Protein AF-A0A291QW89-F1 (afdb_monomer)

Structure (mmCIF, N/CA/C/O backbone):
data_AF-A0A291QW89-F1
#
_entry.id   AF-A0A291QW89-F1
#
loop_
_atom_site.group_PDB
_atom_site.id
_atom_site.type_symbol
_atom_site.label_atom_id
_atom_site.label_alt_id
_atom_site.label_comp_id
_atom_site.label_asym_id
_atom_site.label_entity_id
_atom_site.label_seq_id
_atom_site.pdbx_PDB_ins_code
_atom_site.Cartn_x
_atom_site.Cartn_y
_atom_site.Cartn_z
_atom_site.occupancy
_atom_site.B_iso_or_equiv
_atom_site.auth_seq_id
_atom_site.auth_comp_id
_atom_site.auth_asym_id
_atom_site.auth_atom_id
_atom_site.pdbx_PDB_model_num
ATOM 1 N N . MET A 1 1 ? 16.745 -36.106 -13.880 1.00 35.62 1 MET A N 1
ATOM 2 C CA . MET A 1 1 ? 17.599 -34.956 -14.244 1.00 35.62 1 MET A CA 1
ATOM 3 C C . MET A 1 1 ? 16.996 -33.727 -13.596 1.00 35.62 1 MET A 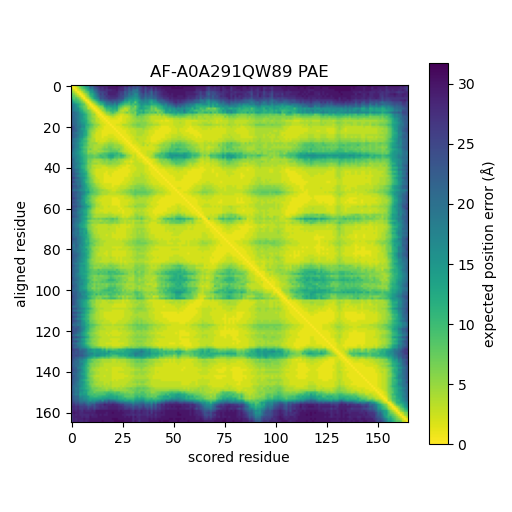C 1
ATOM 5 O O . MET A 1 1 ? 16.000 -33.216 -14.086 1.00 35.62 1 MET A O 1
ATOM 9 N N . GLU A 1 2 ? 17.525 -33.321 -12.446 1.00 35.97 2 GLU A N 1
ATOM 10 C CA . GLU A 1 2 ? 17.125 -32.077 -11.788 1.00 35.97 2 GLU A CA 1
ATOM 11 C C . GLU A 1 2 ? 17.805 -30.912 -12.507 1.00 35.97 2 GLU A C 1
ATOM 13 O O . GLU A 1 2 ? 19.033 -30.832 -12.570 1.00 35.97 2 GLU A O 1
ATOM 18 N N . GLY A 1 3 ? 17.001 -30.032 -13.103 1.00 39.56 3 GLY A N 1
ATOM 19 C CA . GLY A 1 3 ? 17.494 -28.788 -13.674 1.00 39.56 3 GLY A CA 1
ATOM 20 C C . GLY A 1 3 ? 18.110 -27.947 -12.563 1.00 39.56 3 GLY A C 1
ATOM 21 O O . GLY A 1 3 ? 17.407 -27.511 -11.651 1.00 39.56 3 GLY A O 1
ATOM 22 N N . LYS A 1 4 ? 19.428 -27.732 -12.630 1.00 41.28 4 LYS A N 1
ATOM 23 C CA . LYS A 1 4 ? 20.130 -26.752 -11.798 1.00 41.28 4 LYS A CA 1
ATOM 24 C C . LYS A 1 4 ? 19.369 -25.429 -11.897 1.00 41.28 4 LYS A C 1
ATOM 26 O O . LYS A 1 4 ? 19.354 -24.812 -12.960 1.00 41.28 4 LYS A O 1
ATOM 31 N N . ARG A 1 5 ? 18.718 -25.005 -10.808 1.00 43.78 5 ARG A N 1
ATOM 32 C CA . ARG A 1 5 ? 18.153 -23.655 -10.708 1.00 43.78 5 ARG A CA 1
ATOM 33 C C . ARG A 1 5 ? 19.308 -22.683 -10.914 1.00 43.78 5 ARG A C 1
ATOM 35 O O . ARG A 1 5 ? 20.237 -22.651 -10.112 1.00 43.78 5 ARG A O 1
ATOM 42 N N . ASN A 1 6 ? 19.266 -21.968 -12.031 1.00 42.06 6 ASN A N 1
ATOM 43 C CA . ASN A 1 6 ? 20.267 -20.993 -12.420 1.00 42.06 6 ASN A CA 1
ATOM 44 C C . ASN A 1 6 ? 20.329 -19.916 -11.324 1.00 42.06 6 ASN A C 1
ATOM 46 O O . ASN A 1 6 ? 19.385 -19.151 -11.141 1.00 42.06 6 ASN A O 1
ATOM 50 N N . SER A 1 7 ? 21.404 -19.898 -10.541 1.00 44.56 7 SER A N 1
ATOM 51 C CA . SER A 1 7 ? 21.607 -19.010 -9.389 1.00 44.56 7 SER A CA 1
ATOM 52 C C . SER A 1 7 ? 22.001 -17.581 -9.794 1.00 44.56 7 SER A C 1
ATOM 54 O O . SER A 1 7 ? 22.677 -16.894 -9.038 1.00 44.56 7 SER A O 1
ATOM 56 N N . ALA A 1 8 ? 21.614 -17.146 -10.996 1.00 49.81 8 ALA A N 1
ATOM 57 C CA . ALA A 1 8 ? 22.031 -15.886 -11.611 1.00 49.81 8 ALA A CA 1
ATOM 58 C C . ALA A 1 8 ? 21.012 -14.742 -11.452 1.00 49.81 8 ALA A C 1
ATOM 60 O O . ALA A 1 8 ? 21.165 -13.698 -12.075 1.00 49.81 8 ALA A O 1
ATOM 61 N N . PHE A 1 9 ? 19.973 -14.907 -10.629 1.00 51.06 9 PHE A N 1
ATOM 62 C CA . PHE A 1 9 ? 19.078 -13.798 -10.298 1.00 51.06 9 PHE A CA 1
ATOM 63 C C . PHE A 1 9 ? 19.696 -12.968 -9.170 1.00 51.06 9 PHE A C 1
ATOM 65 O O . PHE A 1 9 ? 19.865 -13.466 -8.052 1.00 51.06 9 PHE A O 1
ATOM 72 N N . ALA A 1 10 ? 20.032 -11.705 -9.450 1.00 56.72 10 ALA A N 1
ATOM 73 C CA . ALA A 1 10 ? 20.368 -10.755 -8.397 1.00 56.72 10 ALA A CA 1
ATOM 74 C C . ALA A 1 10 ? 19.172 -10.632 -7.449 1.00 56.72 10 ALA A C 1
ATOM 76 O O . ALA A 1 10 ? 18.028 -10.479 -7.883 1.00 56.72 10 ALA A O 1
ATOM 77 N N . LYS A 1 11 ? 19.429 -10.710 -6.142 1.00 62.59 11 LYS A N 1
ATOM 78 C CA . LYS A 1 11 ? 18.413 -10.341 -5.161 1.00 62.59 11 LYS A CA 1
ATOM 79 C C . LYS A 1 11 ? 18.287 -8.819 -5.209 1.00 62.59 11 LYS A C 1
ATOM 81 O O . LYS A 1 11 ? 19.310 -8.160 -5.010 1.00 62.59 11 LYS A O 1
ATOM 86 N N . PRO A 1 12 ? 17.093 -8.258 -5.455 1.00 66.75 12 PRO A N 1
ATOM 87 C CA . PRO A 1 12 ? 16.916 -6.8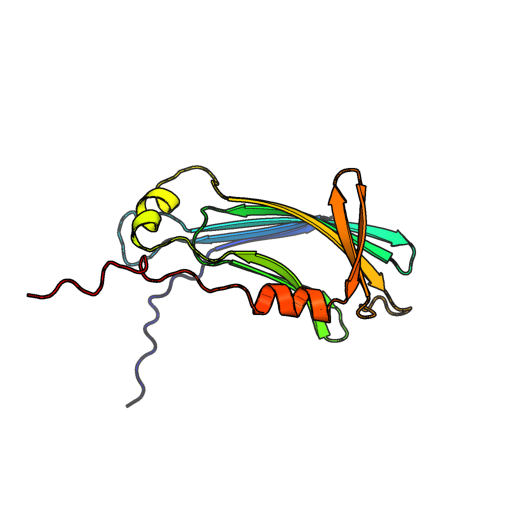25 -5.311 1.00 66.75 12 PRO A CA 1
ATOM 88 C C . PRO A 1 12 ? 17.313 -6.415 -3.885 1.00 66.75 12 PRO A C 1
ATOM 90 O O . PRO A 1 12 ? 17.053 -7.127 -2.912 1.00 66.75 12 PRO A O 1
ATOM 93 N N . SER A 1 13 ? 18.017 -5.295 -3.789 1.00 76.88 13 SER A N 1
ATOM 94 C CA . SER A 1 13 ? 18.426 -4.657 -2.540 1.00 76.88 13 SER A CA 1
ATOM 95 C C . SER A 1 13 ? 17.382 -3.619 -2.129 1.00 76.88 13 SER A C 1
ATOM 97 O O . SER A 1 13 ? 16.467 -3.316 -2.891 1.00 76.88 13 SER A O 1
ATOM 99 N N . GLY A 1 14 ? 17.461 -3.075 -0.918 1.00 79.81 14 GLY A N 1
ATOM 100 C CA . GLY A 1 14 ? 16.427 -2.151 -0.482 1.00 79.81 14 GLY A CA 1
ATOM 101 C C . GLY A 1 14 ? 16.659 -1.513 0.870 1.00 79.81 14 GLY A C 1
ATOM 102 O O . GLY A 1 14 ? 17.530 -1.922 1.637 1.00 79.81 14 GLY A O 1
ATOM 103 N N . LYS A 1 15 ? 15.839 -0.503 1.159 1.00 88.62 15 LYS A N 1
ATOM 104 C CA . LYS A 1 15 ? 15.740 0.110 2.482 1.00 88.62 15 LYS A CA 1
ATOM 105 C C . LYS A 1 15 ? 14.399 -0.260 3.087 1.00 88.62 15 LYS A C 1
ATOM 107 O O . LYS A 1 15 ? 13.367 0.017 2.489 1.00 88.62 15 LYS A O 1
ATOM 112 N N . GLU A 1 16 ? 14.424 -0.782 4.302 1.00 91.69 16 GLU A N 1
ATOM 113 C CA . GLU A 1 16 ? 13.238 -0.952 5.128 1.00 91.69 16 GLU A CA 1
ATOM 114 C C . GLU A 1 16 ? 13.444 -0.238 6.463 1.00 91.69 16 GLU A C 1
ATOM 116 O O . GLU A 1 16 ? 14.492 -0.357 7.100 1.00 91.69 16 GLU A O 1
ATOM 121 N N . SER A 1 17 ? 12.461 0.553 6.882 1.00 94.75 17 SER A N 1
ATOM 122 C CA . SER A 1 17 ? 12.444 1.135 8.218 1.00 94.75 17 SER A CA 1
ATOM 123 C C . SER A 1 17 ? 11.022 1.409 8.669 1.00 94.75 17 SER A C 1
ATOM 125 O O . SER A 1 17 ? 10.273 2.065 7.947 1.00 94.75 17 SER A O 1
ATOM 127 N N . PHE A 1 18 ? 10.701 1.011 9.896 1.00 95.88 18 PHE A N 1
ATOM 128 C CA . PHE A 1 18 ? 9.491 1.428 10.587 1.00 95.88 18 PHE A CA 1
ATOM 129 C C . PHE A 1 18 ? 9.867 2.164 11.874 1.00 95.88 18 PHE A C 1
ATOM 131 O O . PHE A 1 18 ? 10.474 1.586 12.774 1.00 95.88 18 PHE A O 1
ATOM 138 N N . LYS A 1 19 ? 9.566 3.464 11.952 1.00 96.25 19 LYS A N 1
ATOM 139 C CA . LYS A 1 19 ? 9.887 4.297 13.121 1.00 96.25 19 LYS A CA 1
ATOM 140 C C . LYS A 1 19 ? 8.836 5.378 13.317 1.00 96.25 19 LYS A C 1
ATOM 142 O O . LYS A 1 19 ? 8.481 6.077 12.371 1.00 96.25 19 LYS A O 1
ATOM 147 N N . ASN A 1 20 ? 8.382 5.561 14.557 1.00 94.75 20 ASN A N 1
ATOM 148 C CA . ASN A 1 20 ? 7.394 6.582 14.927 1.00 94.75 20 ASN A CA 1
ATOM 149 C C . ASN A 1 20 ? 6.143 6.530 14.031 1.00 94.75 20 ASN A C 1
ATOM 151 O O . ASN A 1 20 ? 5.703 7.562 13.531 1.00 94.75 20 ASN A O 1
ATOM 155 N N . ASN A 1 21 ? 5.629 5.325 13.766 1.00 96.62 21 ASN A N 1
ATOM 156 C CA . ASN A 1 21 ? 4.502 5.072 12.864 1.00 96.62 21 ASN A CA 1
ATOM 157 C C . ASN A 1 21 ? 4.724 5.503 11.403 1.00 96.62 21 ASN A C 1
ATOM 159 O O . ASN A 1 21 ? 3.762 5.688 10.663 1.00 96.62 21 ASN A O 1
ATOM 163 N N . ASN A 1 22 ? 5.975 5.668 10.970 1.00 97.31 22 ASN A N 1
ATOM 164 C CA . ASN A 1 22 ? 6.318 5.892 9.570 1.00 97.31 22 ASN A CA 1
ATOM 165 C C . ASN A 1 22 ? 7.001 4.644 9.020 1.00 97.31 22 ASN A C 1
ATOM 167 O O . ASN A 1 22 ? 8.002 4.198 9.585 1.00 97.31 22 ASN A O 1
ATOM 171 N N . LEU A 1 23 ? 6.475 4.111 7.920 1.00 96.56 23 LEU A N 1
ATOM 172 C CA . LEU A 1 23 ? 7.085 3.042 7.140 1.00 96.56 23 LEU A CA 1
ATOM 173 C C . LEU A 1 23 ? 7.771 3.642 5.920 1.00 96.56 23 LEU A C 1
ATOM 175 O O . LEU A 1 23 ? 7.180 4.429 5.183 1.00 96.56 23 LEU A O 1
ATOM 179 N N . ILE A 1 24 ? 9.002 3.215 5.681 1.00 96.56 24 ILE A N 1
ATOM 180 C CA . ILE A 1 24 ? 9.692 3.402 4.413 1.00 96.56 24 ILE A CA 1
ATOM 181 C C . ILE A 1 24 ? 10.105 2.021 3.935 1.00 96.56 24 ILE A C 1
ATOM 183 O O . ILE A 1 24 ? 10.833 1.328 4.645 1.00 96.56 24 ILE A O 1
ATOM 187 N N . GLN A 1 25 ? 9.672 1.654 2.736 1.00 95.06 25 GLN A N 1
ATOM 188 C CA . GLN A 1 25 ? 10.144 0.472 2.028 1.00 95.06 25 GLN A CA 1
ATOM 189 C C . GLN A 1 25 ? 10.595 0.884 0.632 1.00 95.06 25 GLN A C 1
ATOM 191 O O . GLN A 1 25 ? 9.911 1.644 -0.051 1.00 95.06 25 GLN A O 1
ATOM 196 N N . GLN A 1 26 ? 11.764 0.410 0.225 1.00 94.38 26 GLN A N 1
ATOM 197 C CA . GLN A 1 26 ? 12.340 0.650 -1.088 1.00 94.38 26 GLN A CA 1
ATOM 198 C C . GLN A 1 26 ? 12.950 -0.641 -1.616 1.00 94.38 26 GLN A C 1
ATOM 200 O O . GLN A 1 26 ? 13.637 -1.329 -0.865 1.00 94.38 26 GLN A O 1
ATOM 205 N N . VAL A 1 27 ? 12.732 -0.929 -2.894 1.00 91.44 27 VAL A N 1
ATOM 206 C CA . VAL A 1 27 ? 13.274 -2.077 -3.623 1.00 91.44 27 VAL A CA 1
ATOM 207 C C . VAL A 1 27 ? 14.020 -1.544 -4.840 1.00 91.44 27 VAL A C 1
ATOM 209 O O . VAL A 1 27 ? 13.419 -0.860 -5.662 1.00 91.44 27 VAL A O 1
ATOM 212 N N . VAL A 1 28 ? 15.315 -1.848 -4.941 1.00 90.19 28 VAL A N 1
ATOM 213 C CA . VAL A 1 28 ? 16.234 -1.387 -5.992 1.00 90.19 28 VAL A CA 1
ATOM 214 C C . VAL A 1 28 ? 17.078 -2.554 -6.498 1.00 90.19 28 VAL A C 1
ATOM 216 O O . VAL A 1 28 ? 17.589 -3.345 -5.701 1.00 90.19 28 VAL A O 1
ATOM 219 N N . GLY A 1 29 ? 17.302 -2.649 -7.806 1.00 86.69 29 GLY A N 1
ATOM 220 C CA . GLY A 1 29 ? 18.254 -3.622 -8.344 1.00 86.69 29 GLY A CA 1
ATOM 221 C C . GLY A 1 29 ? 18.466 -3.532 -9.850 1.00 86.69 29 GLY A C 1
ATOM 222 O O . GLY A 1 29 ? 17.601 -3.062 -10.579 1.00 86.69 29 GLY A O 1
ATOM 223 N N . SER A 1 30 ? 19.602 -4.035 -10.312 1.00 85.00 30 SER A N 1
ATOM 224 C CA . SER A 1 30 ? 19.979 -4.108 -11.728 1.00 85.00 30 SER A CA 1
ATOM 225 C C . SER A 1 30 ? 20.094 -5.556 -12.195 1.00 85.00 30 SER A C 1
ATOM 227 O O . SER A 1 30 ? 20.234 -6.483 -11.391 1.00 85.00 30 SER A O 1
ATOM 229 N N . ASP A 1 31 ? 20.043 -5.750 -13.515 1.00 83.19 31 ASP A N 1
ATOM 230 C CA . ASP A 1 31 ? 20.344 -7.038 -14.137 1.00 83.19 31 ASP A CA 1
ATOM 231 C C . ASP A 1 31 ? 21.850 -7.344 -13.993 1.00 83.19 31 ASP A C 1
ATOM 233 O O . ASP A 1 31 ? 22.675 -6.636 -14.576 1.00 83.19 31 ASP A O 1
ATOM 237 N N . PRO A 1 32 ? 22.243 -8.393 -13.243 1.00 82.00 32 PRO A N 1
ATOM 238 C CA . PRO A 1 32 ? 23.650 -8.712 -13.017 1.00 82.00 32 PRO A CA 1
ATOM 239 C C . PRO A 1 32 ? 24.354 -9.275 -14.260 1.00 82.00 32 PRO A C 1
ATOM 241 O O . PRO A 1 32 ? 25.578 -9.404 -14.253 1.00 82.00 32 PRO A O 1
ATOM 244 N N . LEU A 1 33 ? 23.610 -9.658 -15.304 1.00 85.44 33 LEU A N 1
ATOM 245 C CA . LEU A 1 33 ? 24.149 -10.235 -16.537 1.00 85.44 33 LEU A CA 1
ATOM 246 C C . LEU A 1 33 ? 24.448 -9.179 -17.605 1.00 85.44 33 LEU A C 1
ATOM 248 O O . LEU A 1 33 ? 25.095 -9.489 -18.607 1.00 85.44 33 LEU A O 1
ATOM 252 N N . VAL A 1 34 ? 24.007 -7.939 -17.397 1.00 80.00 34 VAL A N 1
ATOM 253 C CA . VAL A 1 34 ? 24.166 -6.842 -18.349 1.00 80.00 34 VAL A CA 1
ATOM 254 C C . VAL A 1 34 ? 25.060 -5.771 -17.736 1.00 80.00 34 VAL A C 1
ATOM 256 O O . VAL A 1 34 ? 24.723 -5.125 -16.745 1.00 80.00 34 VAL A O 1
ATOM 259 N N . SER A 1 35 ? 26.227 -5.561 -18.353 1.00 76.50 35 SER A N 1
ATOM 260 C CA . SER A 1 35 ? 27.099 -4.443 -17.991 1.00 76.50 35 SER A CA 1
ATOM 261 C C . SER A 1 35 ? 26.329 -3.134 -18.181 1.00 76.50 35 SER A C 1
ATOM 263 O O . SER A 1 35 ? 25.722 -2.942 -19.231 1.00 76.50 35 SER A O 1
ATOM 265 N N . VAL A 1 36 ? 26.335 -2.275 -17.155 1.00 81.81 36 VAL A N 1
ATOM 266 C CA . VAL A 1 36 ? 25.603 -0.995 -17.084 1.00 81.81 36 VAL A CA 1
ATOM 267 C C . VAL A 1 36 ? 24.077 -1.087 -17.245 1.00 81.81 36 VAL A C 1
ATOM 269 O O . VAL A 1 36 ? 23.449 -0.137 -17.713 1.00 81.81 36 VAL A O 1
ATOM 272 N N . ALA A 1 37 ? 23.455 -2.197 -16.824 1.00 82.81 37 ALA A N 1
ATOM 273 C CA . ALA A 1 37 ? 21.998 -2.256 -16.734 1.00 82.81 37 ALA A CA 1
ATOM 274 C C . ALA A 1 37 ? 21.444 -1.176 -15.787 1.00 82.81 37 ALA A C 1
ATOM 276 O O . ALA A 1 37 ? 21.950 -1.020 -14.673 1.00 82.81 37 ALA A O 1
ATOM 277 N N . PRO A 1 38 ? 20.393 -0.448 -16.199 1.00 82.81 38 PRO A N 1
ATOM 278 C CA . PRO A 1 38 ? 19.730 0.503 -15.324 1.00 82.81 38 PRO A CA 1
ATOM 279 C C . PRO A 1 38 ? 19.033 -0.213 -14.163 1.00 82.81 38 PRO A C 1
ATOM 281 O O . PRO A 1 38 ? 18.476 -1.301 -14.327 1.00 82.81 38 PRO A O 1
ATOM 284 N N . ASP A 1 39 ? 19.027 0.428 -12.996 1.00 85.69 39 ASP A N 1
ATOM 285 C CA . ASP A 1 39 ? 18.324 -0.093 -11.828 1.00 85.69 39 ASP A CA 1
ATOM 286 C C . ASP A 1 39 ? 16.809 0.102 -11.952 1.00 85.69 39 ASP A C 1
ATOM 288 O O . ASP A 1 39 ? 16.343 1.187 -12.329 1.00 85.69 39 ASP A O 1
ATOM 292 N N . ILE A 1 40 ? 16.056 -0.919 -11.540 1.00 88.25 40 ILE A N 1
ATOM 293 C CA . ILE A 1 40 ? 14.665 -0.783 -11.102 1.00 88.25 40 ILE A CA 1
ATOM 294 C C . ILE A 1 40 ? 14.652 -0.081 -9.747 1.00 88.25 40 ILE A C 1
ATOM 296 O O . ILE A 1 40 ? 15.568 -0.274 -8.947 1.00 88.25 40 ILE A O 1
ATOM 300 N N . ASP A 1 41 ? 13.614 0.701 -9.467 1.00 91.25 41 ASP A N 1
ATOM 301 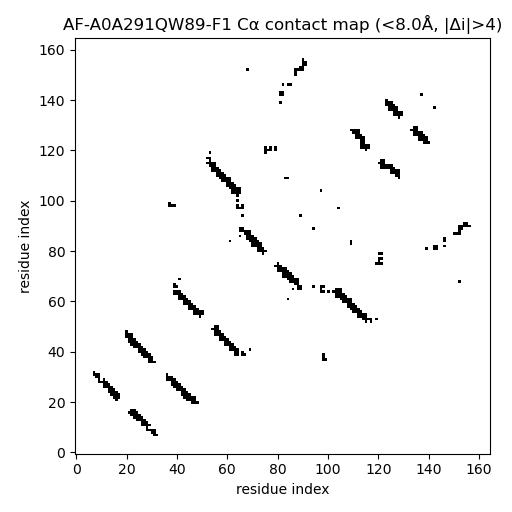C CA . ASP A 1 41 ? 13.456 1.342 -8.163 1.00 91.25 41 ASP A CA 1
ATOM 302 C C . ASP A 1 41 ? 11.980 1.621 -7.876 1.00 91.25 41 ASP A C 1
ATOM 304 O O . ASP A 1 41 ? 11.314 2.339 -8.626 1.00 91.25 41 ASP A O 1
ATOM 308 N N . TRP A 1 42 ? 11.491 1.059 -6.774 1.00 93.62 42 TRP A N 1
ATOM 309 C CA . TRP A 1 42 ? 10.179 1.332 -6.204 1.00 93.62 42 TRP A CA 1
ATOM 310 C C . TRP A 1 42 ? 10.319 1.690 -4.739 1.00 93.62 42 TRP A C 1
ATOM 312 O O . TRP A 1 42 ? 10.950 0.971 -3.969 1.00 93.62 42 TRP A O 1
ATOM 322 N N . LYS A 1 43 ? 9.655 2.765 -4.325 1.00 94.94 43 LYS A N 1
ATOM 323 C CA . LYS A 1 43 ? 9.651 3.241 -2.951 1.00 94.94 43 LYS A CA 1
ATOM 324 C C . LYS A 1 43 ? 8.242 3.604 -2.499 1.00 94.94 43 LYS A C 1
ATOM 326 O O . LYS A 1 43 ? 7.540 4.366 -3.160 1.00 94.94 43 LYS A O 1
ATOM 331 N N . ILE A 1 44 ? 7.864 3.110 -1.326 1.00 96.38 44 ILE A N 1
ATOM 332 C CA . ILE A 1 44 ? 6.640 3.475 -0.618 1.00 96.38 44 ILE A CA 1
ATOM 333 C C . ILE A 1 44 ? 6.992 4.109 0.728 1.00 96.38 44 ILE A C 1
ATOM 335 O O . ILE A 1 44 ? 7.865 3.641 1.462 1.00 96.38 44 ILE A O 1
ATOM 339 N N . GLU A 1 45 ? 6.329 5.219 1.029 1.00 97.38 45 GLU A N 1
ATOM 340 C CA . GLU A 1 45 ? 6.469 5.963 2.279 1.00 97.38 45 GLU A CA 1
ATOM 341 C C . GLU A 1 45 ? 5.071 6.132 2.864 1.00 97.38 45 GLU A C 1
ATOM 343 O O . GLU A 1 45 ? 4.241 6.797 2.247 1.00 97.38 45 GLU A O 1
ATOM 348 N N . LEU A 1 46 ? 4.802 5.523 4.020 1.00 98.00 46 LEU A N 1
ATOM 349 C CA . LEU A 1 46 ? 3.498 5.547 4.686 1.00 98.00 46 LEU A CA 1
ATOM 350 C C . LEU A 1 46 ? 3.616 6.116 6.093 1.00 98.00 46 LEU A C 1
ATOM 352 O O . LEU A 1 46 ? 4.605 5.889 6.788 1.00 98.00 46 LEU A O 1
ATOM 356 N N . LYS A 1 47 ? 2.552 6.769 6.537 1.00 98.00 47 LYS A N 1
ATOM 357 C CA . LYS A 1 47 ? 2.314 7.168 7.915 1.00 98.00 47 LYS A CA 1
ATOM 358 C C . LYS A 1 47 ? 1.045 6.491 8.414 1.00 98.00 47 LYS A C 1
ATOM 360 O O . LYS A 1 47 ? 0.001 6.562 7.769 1.00 98.00 47 LYS A O 1
ATOM 365 N N . PHE A 1 48 ? 1.151 5.883 9.586 1.00 97.94 48 PHE A N 1
ATOM 366 C CA . PHE A 1 48 ? 0.065 5.224 10.293 1.00 97.94 48 PHE A CA 1
ATOM 367 C C . PHE A 1 48 ? -0.406 6.143 11.422 1.00 97.94 48 PHE A C 1
ATOM 369 O O . PHE A 1 48 ? 0.391 6.587 12.252 1.00 97.94 48 PHE A O 1
ATOM 376 N N . THR A 1 49 ? -1.696 6.456 11.453 1.00 97.81 49 THR A N 1
ATOM 377 C CA . THR A 1 49 ? -2.293 7.329 12.468 1.00 97.81 49 THR A CA 1
ATOM 378 C C . THR A 1 49 ? -3.511 6.642 13.059 1.00 97.81 49 THR A C 1
ATOM 380 O O . THR A 1 49 ? -4.490 6.399 12.363 1.00 97.81 49 THR A O 1
ATOM 383 N N . VAL A 1 50 ? -3.468 6.335 14.354 1.00 96.38 50 VAL A N 1
ATOM 384 C CA . VAL A 1 50 ? -4.652 5.873 15.087 1.00 96.38 50 VAL A CA 1
ATOM 385 C C . VAL A 1 50 ? -5.540 7.094 15.319 1.00 96.38 50 VAL A C 1
ATOM 387 O O . VAL A 1 50 ? -5.203 7.956 16.127 1.00 96.38 50 VAL A O 1
ATOM 390 N N . VAL A 1 51 ? -6.631 7.204 14.560 1.00 96.38 51 VAL A N 1
ATOM 391 C CA . VAL A 1 51 ? -7.578 8.330 14.654 1.00 96.38 51 VAL A CA 1
ATOM 392 C C . VAL A 1 51 ? -8.479 8.142 15.870 1.00 96.38 51 VAL A C 1
ATOM 394 O O . VAL A 1 51 ? -8.717 9.072 16.634 1.00 96.38 51 VAL A O 1
ATOM 397 N N . THR A 1 52 ? -8.951 6.911 16.064 1.00 96.50 52 THR A N 1
ATOM 398 C CA . THR A 1 52 ? -9.668 6.449 17.258 1.00 96.50 52 THR A CA 1
ATOM 399 C C . THR A 1 52 ? -9.246 5.003 17.547 1.00 96.50 52 THR A C 1
ATOM 401 O O . THR A 1 52 ? -8.632 4.382 16.676 1.00 96.50 52 THR A O 1
ATOM 404 N N . PRO A 1 53 ? -9.588 4.417 18.710 1.00 95.81 53 PRO A N 1
ATOM 405 C CA . PRO A 1 53 ? -9.271 3.015 18.997 1.00 95.81 53 PRO A CA 1
ATOM 406 C C . PRO A 1 53 ? -9.788 2.009 17.954 1.00 95.81 53 PRO A C 1
ATOM 408 O O . PRO A 1 53 ? -9.241 0.919 17.857 1.00 95.81 53 PRO A O 1
ATOM 411 N N . THR A 1 54 ? -10.809 2.370 17.170 1.00 97.44 54 THR A N 1
ATOM 412 C CA . THR A 1 54 ? -11.419 1.514 16.138 1.00 97.44 54 THR A CA 1
ATOM 413 C C . THR A 1 54 ? -11.162 2.015 14.714 1.00 97.44 54 THR A C 1
ATOM 415 O O . THR A 1 54 ? -11.813 1.557 13.779 1.00 97.44 54 THR A O 1
ATOM 418 N N . LEU A 1 55 ? -10.261 2.987 14.519 1.00 98.12 55 LEU A N 1
ATOM 419 C CA . LEU A 1 55 ? -10.022 3.594 13.207 1.00 98.12 55 LEU A CA 1
ATOM 420 C C . LEU A 1 55 ? -8.540 3.912 12.988 1.00 98.12 55 LEU A C 1
ATOM 422 O O . LEU A 1 55 ? -7.981 4.812 13.623 1.00 98.12 55 LEU A O 1
ATOM 426 N N . LEU A 1 56 ? -7.932 3.212 12.033 1.00 98.25 56 LEU A N 1
ATOM 427 C CA . LEU A 1 56 ? -6.560 3.430 11.582 1.00 98.25 56 LEU A CA 1
ATOM 428 C C . LEU A 1 56 ? -6.556 4.171 10.249 1.00 98.25 56 LEU A C 1
ATOM 430 O O . LEU A 1 56 ? -7.147 3.709 9.281 1.00 98.25 56 LEU A O 1
ATOM 434 N N . GLU A 1 57 ? -5.835 5.280 10.173 1.00 98.00 57 GLU A N 1
ATOM 435 C CA . GLU A 1 57 ? -5.533 5.967 8.922 1.00 98.00 57 GLU A CA 1
ATOM 436 C C . GLU A 1 57 ? -4.131 5.586 8.430 1.00 98.00 57 GLU A C 1
ATOM 438 O O . GLU A 1 57 ? -3.161 5.619 9.192 1.00 98.00 57 GLU A O 1
ATOM 443 N N . VAL A 1 58 ? -4.028 5.236 7.149 1.00 97.81 58 VAL A N 1
ATOM 444 C CA . VAL A 1 58 ? -2.775 4.944 6.447 1.00 97.81 58 VAL A CA 1
ATOM 445 C C . VAL A 1 58 ? -2.695 5.863 5.239 1.00 97.81 58 VAL A C 1
ATOM 447 O O . VAL A 1 58 ? -3.462 5.722 4.287 1.00 97.81 58 VAL A O 1
ATOM 450 N N . ALA A 1 59 ? -1.761 6.807 5.273 1.00 97.12 59 ALA A N 1
ATOM 451 C CA . ALA A 1 59 ? -1.583 7.793 4.214 1.00 97.12 59 ALA A CA 1
ATOM 452 C C . ALA A 1 59 ? -0.117 7.897 3.807 1.00 97.12 59 ALA A C 1
ATOM 454 O O . ALA A 1 59 ? 0.782 7.669 4.616 1.00 97.12 59 ALA A O 1
ATOM 455 N N . GLY A 1 60 ? 0.147 8.239 2.552 1.00 96.25 60 GLY A N 1
ATOM 456 C CA . GLY A 1 60 ? 1.514 8.262 2.061 1.00 96.25 60 GLY A CA 1
ATOM 457 C C . GLY A 1 60 ? 1.632 8.358 0.555 1.00 96.25 60 GLY A C 1
ATOM 458 O O . GLY A 1 60 ? 0.723 8.823 -0.126 1.00 96.25 60 GLY A O 1
ATOM 459 N N . ASN A 1 61 ? 2.776 7.921 0.035 1.00 96.56 61 ASN A N 1
ATOM 460 C CA . ASN A 1 61 ? 3.082 8.008 -1.386 1.00 96.56 61 ASN A CA 1
ATOM 461 C C . ASN A 1 61 ? 3.829 6.765 -1.866 1.00 96.56 61 ASN A C 1
ATOM 463 O O . ASN A 1 61 ? 4.716 6.263 -1.174 1.00 96.56 61 ASN A O 1
ATOM 467 N N . VAL A 1 62 ? 3.531 6.346 -3.091 1.00 95.88 62 VAL A N 1
ATOM 468 C CA . VAL A 1 62 ? 4.346 5.421 -3.883 1.00 95.88 62 VAL A CA 1
ATOM 469 C C . VAL A 1 62 ? 5.045 6.217 -4.976 1.00 95.88 62 VAL A C 1
ATOM 471 O O . VAL A 1 62 ? 4.440 7.094 -5.599 1.00 95.88 62 VAL A O 1
ATOM 474 N N . LYS A 1 63 ? 6.319 5.915 -5.209 1.00 94.94 63 LYS A N 1
ATOM 475 C CA . LYS A 1 63 ? 7.122 6.450 -6.308 1.00 94.94 63 LYS A CA 1
ATOM 476 C C . LYS A 1 63 ? 8.031 5.369 -6.875 1.00 94.94 63 LYS A C 1
ATOM 478 O O . LYS A 1 63 ? 8.434 4.471 -6.143 1.00 94.94 63 LYS A O 1
ATOM 483 N N . GLY A 1 64 ? 8.358 5.465 -8.151 1.00 92.06 64 GLY A N 1
ATOM 484 C CA . GLY A 1 64 ? 9.255 4.515 -8.796 1.00 92.06 64 GLY A CA 1
ATOM 485 C C . GLY A 1 64 ? 9.524 4.881 -10.245 1.00 92.06 64 GLY A C 1
ATOM 486 O O . GLY A 1 64 ? 8.991 5.877 -10.731 1.00 92.06 64 GLY A O 1
ATOM 487 N N . LYS A 1 65 ? 10.348 4.073 -10.911 1.00 87.62 65 LYS A N 1
ATOM 488 C CA . LYS A 1 65 ? 10.701 4.212 -12.337 1.00 87.62 65 LYS A CA 1
ATOM 489 C C . LYS A 1 65 ? 9.721 3.512 -13.286 1.00 87.62 65 LYS A C 1
ATOM 491 O O . LYS A 1 65 ? 10.140 2.945 -14.290 1.00 87.62 65 LYS A O 1
ATOM 496 N N . ALA A 1 66 ? 8.452 3.394 -12.882 1.00 84.50 66 ALA A N 1
ATOM 497 C CA . ALA A 1 66 ? 7.410 2.730 -13.671 1.00 84.50 66 ALA A CA 1
ATOM 498 C C . ALA A 1 66 ? 7.763 1.300 -14.168 1.00 84.50 66 ALA A C 1
ATOM 500 O O . ALA A 1 66 ? 7.117 0.758 -15.056 1.00 84.50 66 ALA A O 1
ATOM 501 N N . PHE A 1 67 ? 8.770 0.639 -13.597 1.00 86.12 67 PHE A N 1
ATOM 502 C CA . PHE A 1 67 ? 9.163 -0.722 -13.944 1.00 86.12 67 PHE A CA 1
ATOM 503 C C . PHE A 1 67 ? 9.946 -1.354 -12.783 1.00 86.12 67 PHE A C 1
ATOM 505 O O . PHE A 1 67 ? 10.758 -0.669 -12.153 1.00 86.12 67 PHE A O 1
ATOM 512 N N . PRO A 1 68 ? 9.743 -2.651 -12.483 1.00 86.69 68 PRO A N 1
ATOM 513 C CA . PRO A 1 68 ? 8.768 -3.573 -13.078 1.00 86.69 68 PRO A CA 1
ATOM 514 C C . PRO A 1 68 ? 7.332 -3.223 -12.663 1.00 86.69 68 PRO A C 1
ATOM 516 O O . PRO A 1 68 ? 7.096 -2.187 -12.038 1.00 86.69 68 PRO A O 1
ATOM 519 N N . ALA A 1 69 ? 6.373 -4.092 -12.989 1.00 89.25 69 ALA A N 1
ATOM 520 C CA . ALA A 1 69 ? 5.074 -4.056 -12.329 1.00 89.25 69 ALA A CA 1
ATOM 521 C C . ALA A 1 69 ? 5.265 -4.086 -10.801 1.00 89.25 69 ALA A C 1
ATOM 523 O O . ALA A 1 69 ? 6.187 -4.725 -10.288 1.00 89.25 69 ALA A O 1
ATOM 524 N N . TYR A 1 70 ? 4.402 -3.375 -10.086 1.00 91.56 70 TYR A N 1
ATOM 525 C CA . TYR A 1 70 ? 4.510 -3.193 -8.646 1.00 91.56 70 TYR A CA 1
ATOM 526 C C . TYR A 1 70 ? 3.191 -3.517 -7.970 1.00 91.56 70 TYR A C 1
ATOM 528 O O . TYR A 1 70 ? 2.125 -3.105 -8.426 1.00 91.56 70 TYR A O 1
ATOM 536 N N . GLU A 1 71 ? 3.276 -4.204 -6.840 1.00 92.56 71 GLU A N 1
ATOM 537 C CA . GLU A 1 71 ? 2.158 -4.419 -5.939 1.00 92.56 71 GLU A CA 1
ATOM 538 C C . GLU A 1 71 ? 2.603 -4.217 -4.495 1.00 92.56 71 GLU A C 1
ATOM 540 O O . GLU A 1 71 ? 3.722 -4.554 -4.106 1.00 92.56 71 GLU A O 1
ATOM 545 N N . SER A 1 72 ? 1.710 -3.657 -3.689 1.00 94.25 72 SER A N 1
ATOM 546 C CA . SER A 1 72 ? 1.875 -3.599 -2.246 1.00 94.25 72 SER A CA 1
ATOM 547 C C . S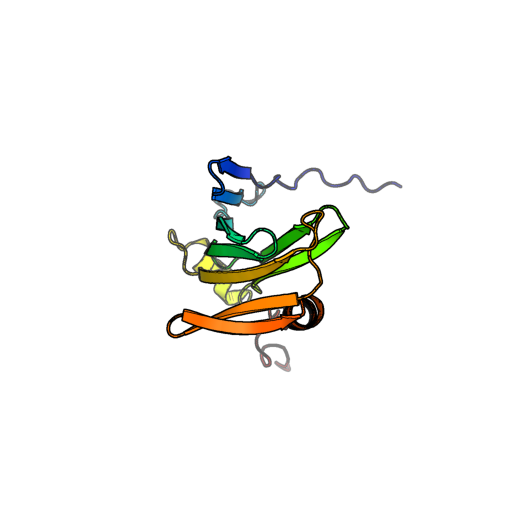ER A 1 72 ? 0.550 -3.806 -1.542 1.00 94.25 72 SER A C 1
ATOM 549 O O . SER A 1 72 ? -0.512 -3.370 -1.994 1.00 94.25 72 SER A O 1
ATOM 551 N N . PHE A 1 73 ? 0.628 -4.481 -0.404 1.00 95.94 73 PHE A N 1
ATOM 552 C CA . PHE A 1 73 ? -0.495 -4.738 0.476 1.00 95.94 73 PHE A CA 1
ATOM 553 C C . PHE A 1 73 ? -0.034 -4.675 1.930 1.00 95.94 73 PHE A C 1
ATOM 555 O O . PHE A 1 73 ? 1.142 -4.873 2.234 1.00 95.94 73 PHE A O 1
ATOM 562 N N . ILE A 1 74 ? -0.979 -4.412 2.825 1.00 95.75 74 ILE A N 1
ATOM 563 C CA . ILE A 1 74 ? -0.814 -4.620 4.265 1.00 95.75 74 ILE A CA 1
ATOM 564 C C . ILE A 1 74 ? -1.671 -5.801 4.692 1.00 95.75 74 ILE A C 1
ATOM 566 O O . ILE A 1 74 ? -2.661 -6.126 4.035 1.00 95.75 74 ILE A O 1
ATOM 570 N N . GLN A 1 75 ? -1.275 -6.447 5.779 1.00 97.31 75 GLN A N 1
ATOM 571 C CA . GLN A 1 75 ? -1.993 -7.570 6.357 1.00 97.31 75 GLN A CA 1
ATOM 572 C C . GLN A 1 75 ? -2.107 -7.360 7.865 1.00 97.31 75 GLN A C 1
ATOM 574 O O . GLN A 1 75 ? -1.127 -6.950 8.488 1.00 97.31 75 GLN A O 1
ATOM 579 N N . ASP A 1 76 ? -3.279 -7.630 8.432 1.00 96.75 76 ASP A N 1
ATOM 580 C CA . ASP A 1 76 ? -3.448 -7.699 9.885 1.00 96.75 76 ASP A CA 1
ATOM 581 C C . ASP A 1 76 ? -3.013 -9.065 10.457 1.00 96.75 76 ASP A C 1
ATOM 583 O O . ASP A 1 76 ? -2.610 -9.983 9.731 1.00 96.75 76 ASP A O 1
ATOM 587 N N . GLU A 1 77 ? -3.085 -9.211 11.782 1.00 96.19 77 GLU A N 1
ATOM 588 C CA . GLU A 1 77 ? -2.734 -10.463 12.462 1.00 96.19 77 GLU A CA 1
ATOM 589 C C . GLU A 1 77 ? -3.738 -11.592 12.184 1.00 96.19 77 GLU A C 1
ATOM 591 O O . GLU A 1 77 ? -3.362 -12.765 12.184 1.00 96.19 77 GLU A O 1
ATOM 596 N N . ALA A 1 78 ? -5.000 -11.256 11.896 1.00 97.12 78 ALA A N 1
ATOM 597 C CA . ALA A 1 78 ? -6.033 -12.215 11.506 1.00 97.12 78 ALA A CA 1
ATOM 598 C C . ALA A 1 78 ? -5.863 -12.756 10.071 1.00 97.12 78 ALA A C 1
ATOM 600 O O . ALA A 1 78 ? -6.528 -13.725 9.695 1.00 97.12 78 ALA A O 1
ATOM 601 N N . GLY A 1 79 ? -4.967 -12.172 9.270 1.00 97.38 79 GLY A N 1
ATOM 602 C CA . GLY A 1 79 ? -4.652 -12.610 7.912 1.00 97.38 79 GLY A CA 1
ATOM 603 C C . GLY A 1 79 ? -5.396 -11.865 6.802 1.00 97.38 79 GLY A C 1
ATOM 604 O O . GLY A 1 79 ? -5.218 -12.199 5.626 1.00 97.38 79 GLY A O 1
ATOM 605 N N . MET A 1 80 ? -6.202 -10.853 7.127 1.00 98.00 80 MET A N 1
ATOM 606 C CA . MET A 1 80 ? -6.879 -10.027 6.136 1.00 98.00 80 MET A CA 1
ATOM 607 C C . MET A 1 80 ? -5.872 -9.113 5.439 1.00 98.00 80 MET A C 1
ATOM 609 O O . MET A 1 80 ? -5.216 -8.280 6.062 1.00 98.00 80 MET A O 1
ATOM 613 N N . LYS A 1 81 ? -5.763 -9.269 4.117 1.00 97.62 81 LYS A N 1
ATOM 614 C CA . LYS A 1 81 ? -4.893 -8.461 3.256 1.00 97.62 81 LYS A CA 1
ATOM 615 C C . LYS A 1 81 ? -5.675 -7.337 2.594 1.00 97.62 81 LYS A C 1
ATOM 617 O O . LYS A 1 81 ? -6.792 -7.559 2.127 1.00 97.62 81 LYS A O 1
ATOM 622 N N . VAL A 1 82 ? -5.054 -6.172 2.460 1.00 97.62 82 VAL A N 1
ATOM 623 C CA . VAL A 1 82 ? -5.587 -5.047 1.686 1.00 97.62 82 VA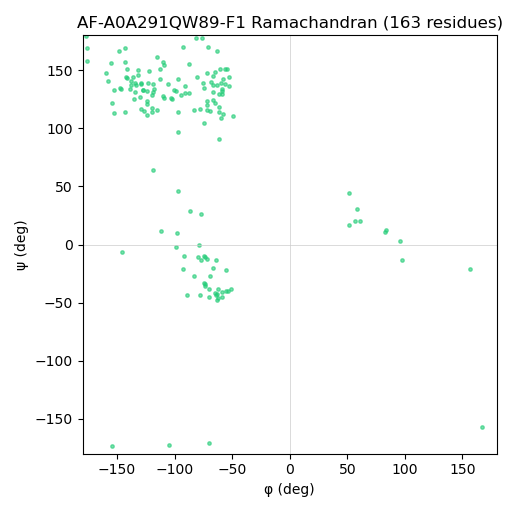L A CA 1
ATOM 624 C C . VAL A 1 82 ? -4.525 -4.525 0.738 1.00 97.62 82 VAL A C 1
ATOM 626 O O . VAL A 1 82 ? -3.433 -4.175 1.185 1.00 97.62 82 VAL A O 1
ATOM 629 N N . PHE A 1 83 ? -4.846 -4.418 -0.551 1.00 97.12 83 PHE A N 1
ATOM 630 C CA . PHE A 1 83 ? -3.981 -3.715 -1.496 1.00 97.12 83 PHE A CA 1
ATOM 631 C C . PHE A 1 83 ? -3.837 -2.245 -1.096 1.00 97.12 83 PHE A C 1
ATOM 633 O O . PHE A 1 83 ? -4.823 -1.539 -0.907 1.00 97.12 83 PHE A O 1
ATOM 640 N N . LEU A 1 84 ? -2.603 -1.763 -1.023 1.00 95.75 84 LEU A N 1
ATOM 641 C CA . LEU A 1 84 ? -2.313 -0.336 -0.937 1.00 95.75 84 LEU A CA 1
ATOM 642 C C . LEU A 1 84 ? -2.180 0.256 -2.333 1.00 95.75 84 LEU A C 1
ATOM 644 O O . LEU A 1 84 ? -2.695 1.339 -2.610 1.00 95.75 84 LEU A O 1
ATOM 648 N N . HIS A 1 85 ? -1.487 -0.456 -3.221 1.00 93.31 85 HIS A N 1
ATOM 649 C CA . HIS A 1 85 ? -1.262 0.007 -4.573 1.00 93.31 85 HIS A CA 1
ATOM 650 C C . HIS A 1 85 ? -0.899 -1.137 -5.518 1.00 93.31 85 HIS A C 1
ATOM 652 O O . HIS A 1 85 ? -0.229 -2.088 -5.127 1.00 93.31 85 HIS A O 1
ATOM 658 N N . THR A 1 86 ? -1.302 -1.003 -6.780 1.00 92.94 86 THR A N 1
ATOM 659 C CA . THR A 1 86 ? -0.812 -1.835 -7.879 1.00 92.94 86 THR A CA 1
ATOM 660 C C . THR A 1 86 ? -0.560 -0.968 -9.105 1.00 92.94 86 THR A C 1
ATOM 662 O O . THR A 1 86 ? -1.347 -0.057 -9.401 1.00 92.94 86 THR A O 1
ATOM 665 N N . TYR A 1 87 ? 0.526 -1.270 -9.809 1.00 91.19 87 TYR A N 1
ATOM 666 C CA . TYR A 1 87 ? 0.973 -0.601 -11.018 1.00 91.19 87 TYR A CA 1
ATOM 667 C C . TYR A 1 87 ? 1.388 -1.642 -12.062 1.00 91.19 87 TYR A C 1
ATOM 669 O O . TYR A 1 87 ? 2.234 -2.497 -11.794 1.00 91.19 87 TYR A O 1
ATOM 677 N N . SER A 1 88 ? 0.801 -1.551 -13.253 1.00 89.00 88 SER A N 1
ATOM 678 C CA . SER A 1 88 ? 1.195 -2.347 -14.417 1.00 89.00 88 SER A CA 1
ATOM 679 C C . SER A 1 88 ? 2.310 -1.614 -15.161 1.00 89.00 88 SER A C 1
ATOM 681 O O . SER A 1 88 ? 2.160 -0.426 -15.436 1.00 89.00 88 SER A O 1
ATOM 683 N N . ALA A 1 89 ? 3.397 -2.321 -15.481 1.00 87.12 89 ALA A N 1
ATOM 684 C CA . ALA A 1 89 ? 4.492 -1.785 -16.290 1.00 87.12 89 ALA A CA 1
ATOM 685 C C . ALA A 1 89 ? 3.984 -1.232 -17.639 1.00 87.12 89 ALA A C 1
ATOM 687 O O . ALA A 1 89 ? 2.979 -1.729 -18.156 1.00 87.12 89 ALA A O 1
ATOM 688 N N . PRO A 1 90 ? 4.661 -0.228 -18.215 1.00 83.56 90 PRO A N 1
ATOM 689 C CA . PRO A 1 90 ? 4.362 0.237 -19.557 1.00 83.56 90 PRO A CA 1
ATOM 690 C C . PRO A 1 90 ? 4.809 -0.791 -20.599 1.00 83.56 90 PRO A C 1
ATOM 692 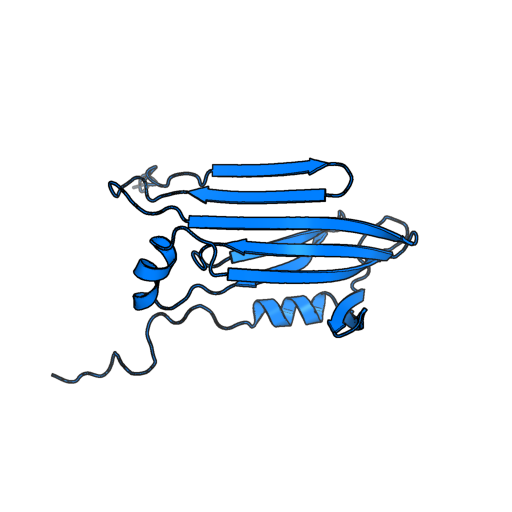O O . PRO A 1 90 ? 5.522 -1.754 -20.295 1.00 83.56 90 PRO A O 1
ATOM 695 N N . ASP A 1 91 ? 4.398 -0.556 -21.842 1.00 81.75 91 ASP A N 1
ATOM 696 C CA . ASP A 1 91 ? 4.733 -1.413 -22.972 1.00 81.75 91 ASP A CA 1
ATOM 697 C C . ASP A 1 91 ? 6.244 -1.573 -23.143 1.00 81.75 91 ASP A C 1
ATOM 699 O O . ASP A 1 91 ?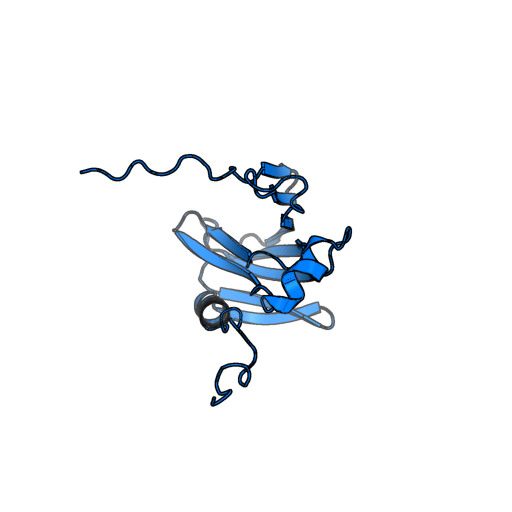 7.039 -0.662 -22.881 1.00 81.75 91 ASP A O 1
ATOM 703 N N . ARG A 1 92 ? 6.649 -2.726 -23.683 1.00 78.81 92 ARG A N 1
ATOM 704 C CA . ARG A 1 92 ? 8.060 -3.090 -23.868 1.00 78.81 92 ARG A CA 1
ATOM 705 C C . ARG A 1 92 ? 8.888 -2.007 -24.572 1.00 78.81 92 ARG A C 1
ATOM 707 O O . ARG A 1 92 ? 10.046 -1.796 -24.213 1.00 78.81 92 ARG A O 1
ATOM 714 N N . LEU A 1 93 ? 8.308 -1.321 -25.560 1.00 80.31 93 LEU A N 1
ATOM 715 C CA . LEU A 1 93 ? 8.974 -0.267 -26.338 1.00 80.31 93 LEU A CA 1
ATOM 716 C C . LEU A 1 93 ? 9.307 0.985 -25.508 1.00 80.31 93 LEU A C 1
ATOM 718 O O . LEU A 1 93 ? 10.185 1.761 -25.888 1.00 80.31 93 LEU A O 1
ATOM 722 N N . GLN A 1 94 ? 8.635 1.185 -24.372 1.00 80.25 94 GLN A N 1
ATOM 723 C CA . GLN A 1 94 ? 8.839 2.333 -23.489 1.00 80.25 94 GLN A CA 1
ATOM 724 C C . GLN A 1 94 ? 9.857 2.046 -22.378 1.00 80.25 94 GLN A C 1
ATOM 726 O O . GLN A 1 94 ? 10.498 2.976 -21.897 1.00 80.25 94 GLN A O 1
ATOM 731 N N . LEU A 1 95 ? 10.109 0.772 -22.048 1.00 81.00 95 LEU A N 1
ATOM 732 C CA . LEU A 1 95 ? 10.971 0.366 -20.926 1.00 81.00 95 LEU A CA 1
ATOM 733 C C . LEU A 1 95 ? 12.370 0.985 -20.950 1.00 81.00 95 LEU A C 1
ATOM 735 O O . LEU A 1 95 ? 12.889 1.376 -19.909 1.00 81.00 95 LEU A O 1
ATOM 739 N N . GLY A 1 96 ? 12.986 1.097 -22.131 1.00 78.31 96 GLY A N 1
ATOM 740 C CA . GLY A 1 96 ? 14.307 1.715 -22.255 1.00 78.31 96 GLY A CA 1
ATOM 741 C C . GLY A 1 96 ? 14.309 3.185 -21.827 1.00 78.31 96 GLY A C 1
ATOM 742 O O . GLY A 1 96 ? 15.252 3.629 -21.179 1.00 78.31 96 GLY A O 1
ATOM 743 N N . LYS A 1 97 ? 13.243 3.931 -22.146 1.00 79.31 97 LYS A N 1
ATOM 744 C CA . LYS A 1 97 ? 13.096 5.337 -21.743 1.00 79.31 97 LYS A CA 1
ATOM 745 C C . LYS A 1 97 ? 12.859 5.456 -20.239 1.00 79.31 97 LYS A C 1
ATOM 747 O O . LYS A 1 97 ? 13.536 6.258 -19.604 1.00 79.31 97 LYS A O 1
ATOM 752 N N . GLU A 1 98 ? 11.971 4.632 -19.684 1.00 81.19 98 GLU A N 1
ATOM 753 C CA . GLU A 1 98 ? 11.650 4.637 -18.248 1.00 81.19 98 GLU A CA 1
ATOM 754 C C . GLU A 1 98 ? 12.876 4.293 -17.390 1.00 81.19 98 GLU A C 1
ATOM 756 O O . GLU A 1 98 ? 13.206 4.982 -16.429 1.00 81.19 98 GLU A O 1
ATOM 761 N N . LEU A 1 99 ? 13.632 3.257 -17.763 1.00 81.44 99 LEU A N 1
ATOM 762 C CA . LEU A 1 99 ? 14.753 2.787 -16.948 1.00 81.44 99 LEU A CA 1
ATOM 763 C C . LEU A 1 99 ? 15.984 3.705 -17.003 1.00 81.44 99 LEU A C 1
ATOM 765 O O . LEU A 1 99 ? 16.696 3.842 -15.998 1.00 81.44 99 LEU A O 1
ATOM 769 N N . LEU A 1 100 ? 16.230 4.344 -18.154 1.00 82.38 100 LEU A N 1
ATOM 770 C CA . LEU A 1 100 ? 17.311 5.320 -18.331 1.00 82.38 100 LEU A CA 1
ATOM 771 C C . LEU A 1 100 ? 16.984 6.691 -17.724 1.00 82.38 100 LEU A C 1
ATOM 773 O O . LEU A 1 100 ? 17.892 7.508 -17.557 1.00 82.38 100 LEU A O 1
ATOM 777 N N . ASN A 1 101 ? 15.723 6.950 -17.371 1.00 79.38 101 ASN A N 1
ATOM 778 C CA . ASN A 1 101 ? 15.342 8.156 -16.654 1.00 79.38 101 ASN A CA 1
ATOM 779 C C . ASN A 1 101 ? 15.984 8.152 -15.249 1.00 79.38 101 ASN A C 1
ATOM 781 O O . ASN A 1 101 ? 15.763 7.226 -14.460 1.00 79.38 101 ASN A O 1
ATOM 785 N N . PRO A 1 102 ? 16.789 9.171 -14.890 1.00 77.06 102 PRO A N 1
ATOM 786 C CA . PRO A 1 102 ? 17.385 9.245 -13.559 1.00 77.06 102 PRO A CA 1
ATOM 787 C C . PRO A 1 102 ? 16.373 9.639 -12.472 1.00 77.06 102 PRO A C 1
ATOM 789 O O . PRO A 1 102 ? 16.704 9.590 -11.289 1.00 77.06 102 PRO A O 1
ATOM 792 N N . SER A 1 103 ? 15.162 10.059 -12.850 1.00 81.62 103 SER A N 1
ATOM 793 C CA . SER A 1 103 ? 14.113 10.509 -11.932 1.00 81.62 103 SER A CA 1
ATOM 794 C C . SER A 1 103 ? 12.951 9.521 -11.861 1.00 81.62 103 SER A C 1
ATOM 796 O O . SER A 1 103 ? 12.702 8.782 -12.804 1.00 81.62 103 SER A O 1
ATOM 798 N N . TYR A 1 104 ? 12.188 9.561 -10.764 1.00 82.44 104 TYR A N 1
ATOM 799 C CA . TYR A 1 104 ? 10.885 8.892 -10.709 1.00 82.44 104 TYR A CA 1
ATOM 800 C C . TYR A 1 104 ? 9.869 9.647 -11.568 1.00 82.44 104 TYR A C 1
ATOM 802 O O . TYR A 1 104 ? 9.509 10.784 -11.250 1.00 82.44 104 TYR A O 1
ATOM 810 N N . ASP A 1 105 ? 9.392 8.996 -12.616 1.00 81.81 105 ASP A N 1
ATOM 811 C CA . ASP A 1 105 ? 8.254 9.395 -13.453 1.00 81.81 105 ASP A CA 1
ATOM 812 C C . ASP A 1 105 ? 6.918 8.969 -12.837 1.00 81.81 105 ASP A C 1
ATOM 814 O O . ASP A 1 105 ? 5.903 9.647 -13.017 1.00 81.81 105 ASP A O 1
ATOM 818 N N . TYR A 1 106 ? 6.912 7.907 -12.027 1.00 89.56 106 TYR A N 1
ATOM 819 C CA . TYR A 1 106 ? 5.724 7.492 -11.304 1.00 89.56 106 TYR A CA 1
ATOM 820 C C . TYR A 1 106 ? 5.615 8.114 -9.911 1.00 89.56 106 TYR A C 1
ATOM 822 O O . TYR A 1 106 ? 6.519 8.010 -9.074 1.00 89.56 106 TYR A O 1
ATOM 830 N N . ARG A 1 107 ? 4.443 8.689 -9.614 1.00 92.50 107 ARG A N 1
ATOM 831 C CA . ARG A 1 107 ? 4.047 9.078 -8.256 1.00 92.50 107 ARG A CA 1
ATOM 832 C C . ARG A 1 107 ? 2.543 8.934 -8.043 1.00 92.50 107 ARG A C 1
ATOM 834 O O . ARG A 1 107 ? 1.739 9.416 -8.849 1.00 92.50 107 ARG A O 1
ATOM 841 N N . ARG A 1 108 ? 2.158 8.341 -6.913 1.00 93.50 108 ARG A N 1
ATOM 842 C CA . ARG A 1 108 ? 0.772 8.326 -6.428 1.00 93.50 108 ARG A CA 1
ATOM 843 C C . ARG A 1 108 ? 0.697 8.554 -4.933 1.00 93.50 108 ARG A C 1
ATOM 845 O O . ARG A 1 108 ? 1.430 7.926 -4.175 1.00 93.50 108 ARG A O 1
ATOM 852 N N . SER A 1 109 ? -0.218 9.428 -4.533 1.00 94.81 109 SER A N 1
ATOM 853 C CA . SER A 1 109 ? -0.630 9.579 -3.142 1.00 94.81 109 SER A CA 1
ATOM 854 C C . SER A 1 109 ? -1.635 8.490 -2.781 1.00 94.81 109 SER A C 1
ATOM 856 O O . SER A 1 109 ? -2.462 8.097 -3.603 1.00 94.81 109 SER A O 1
ATOM 858 N N . LEU A 1 110 ? -1.547 8.014 -1.548 1.00 95.19 110 LEU A N 1
ATOM 859 C CA . LEU A 1 110 ? -2.408 7.004 -0.956 1.00 95.19 110 LEU A CA 1
ATOM 860 C C . LEU A 1 110 ? -3.042 7.589 0.304 1.00 95.19 110 LEU A C 1
ATOM 862 O O . LEU A 1 110 ? -2.359 8.263 1.076 1.00 95.19 110 LEU A O 1
ATOM 866 N N . SER A 1 111 ? -4.326 7.319 0.519 1.00 96.56 111 SER A N 1
ATOM 867 C CA . SER A 1 111 ? -5.031 7.719 1.735 1.00 96.56 111 SER A CA 1
ATOM 868 C C . SER A 1 111 ? -6.177 6.753 2.009 1.00 96.56 111 SER A C 1
ATOM 870 O O . SER A 1 111 ? -7.136 6.671 1.238 1.00 96.56 111 SER A O 1
ATOM 872 N N . PHE A 1 112 ? -6.052 6.000 3.097 1.00 98.00 112 PHE A N 1
ATOM 873 C CA . PHE A 1 112 ? -6.987 4.961 3.502 1.00 98.00 112 PHE A CA 1
ATOM 874 C C . PHE A 1 112 ? -7.349 5.118 4.972 1.00 98.00 112 PHE A C 1
ATOM 876 O O . PHE A 1 112 ? -6.497 5.459 5.792 1.00 98.00 112 PHE A O 1
ATOM 883 N N . ARG A 1 113 ? -8.588 4.781 5.319 1.00 98.19 113 ARG A N 1
ATOM 884 C CA . ARG A 1 113 ? -8.985 4.481 6.695 1.00 98.19 113 ARG A CA 1
ATOM 885 C C . ARG A 1 113 ? -9.500 3.060 6.782 1.00 98.19 113 ARG A C 1
ATOM 887 O O . ARG A 1 113 ? -10.259 2.637 5.917 1.00 98.19 113 ARG A O 1
ATOM 894 N N . PHE A 1 114 ? -9.121 2.362 7.838 1.00 98.50 114 PHE A N 1
ATOM 895 C CA . PHE A 1 114 ? -9.533 1.000 8.134 1.00 98.50 114 PHE A CA 1
ATOM 896 C C . PHE A 1 114 ? -10.262 0.980 9.462 1.00 98.50 114 PHE 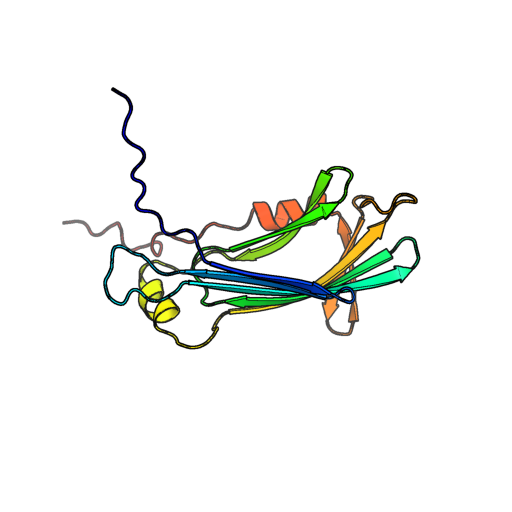A C 1
ATOM 898 O O . PHE A 1 114 ? -9.753 1.498 10.460 1.00 98.50 114 PHE A O 1
ATOM 905 N N . GLU A 1 115 ? -11.450 0.390 9.466 1.00 98.56 115 GLU A N 1
ATOM 906 C CA . GLU A 1 115 ? -12.134 0.079 10.711 1.00 98.56 115 GLU A CA 1
ATOM 907 C C . GLU A 1 115 ? -11.456 -1.124 11.368 1.00 98.56 115 GLU A C 1
ATOM 909 O O . GLU A 1 115 ? -11.140 -2.118 10.703 1.00 98.56 115 GLU A O 1
ATOM 914 N N . LEU A 1 116 ? -11.222 -1.005 12.673 1.00 98.44 116 LEU A N 1
ATOM 915 C CA . LEU A 1 116 ? -10.584 -2.023 13.491 1.00 98.44 116 LEU A CA 1
ATOM 916 C C . LEU A 1 116 ? -11.565 -2.609 14.505 1.00 98.44 116 LEU A C 1
ATOM 918 O O . LEU A 1 116 ? -12.372 -1.886 15.096 1.00 98.44 116 LEU A O 1
ATOM 922 N N . ASP A 1 117 ? -11.451 -3.911 14.747 1.00 97.88 117 ASP A N 1
ATOM 923 C CA . ASP A 1 117 ? -12.104 -4.575 15.870 1.00 97.88 117 ASP A CA 1
ATOM 924 C C . ASP A 1 117 ? -11.383 -4.285 17.205 1.00 97.88 117 ASP A C 1
ATOM 926 O O . ASP A 1 117 ? -10.338 -3.635 17.263 1.00 97.88 117 ASP A O 1
ATOM 930 N N . ALA A 1 118 ? -11.925 -4.802 18.311 1.00 96.44 118 ALA A N 1
ATOM 931 C CA . ALA A 1 118 ? -11.342 -4.623 19.645 1.00 96.44 118 ALA A CA 1
ATOM 932 C C . ALA A 1 118 ? -9.946 -5.264 19.822 1.00 96.44 118 ALA A C 1
ATOM 934 O O . ALA A 1 118 ? -9.278 -4.999 20.820 1.00 96.44 118 ALA A O 1
ATOM 935 N N . LYS A 1 119 ? -9.517 -6.122 18.890 1.00 96.19 119 LYS A N 1
ATOM 936 C CA . LYS A 1 119 ? -8.189 -6.746 18.855 1.00 96.19 119 LYS A CA 1
ATOM 937 C C . LYS A 1 119 ? -7.234 -6.022 17.897 1.00 96.19 119 LYS A C 1
ATOM 939 O O . LYS A 1 119 ? -6.076 -6.413 17.814 1.00 96.19 119 LYS A O 1
ATOM 944 N N . GLY A 1 120 ? -7.694 -4.985 17.195 1.00 95.62 120 GLY A N 1
ATOM 945 C CA . GLY A 1 120 ? -6.907 -4.249 16.209 1.00 95.62 120 GLY A CA 1
ATOM 946 C C . GLY A 1 120 ? -6.879 -4.878 14.811 1.00 95.62 120 GLY A C 1
ATOM 947 O O . GLY A 1 120 ? -6.067 -4.453 13.993 1.00 95.62 120 GLY A O 1
ATOM 948 N N . ASN A 1 121 ? -7.737 -5.861 14.517 1.00 98.25 121 ASN A N 1
ATOM 949 C CA . ASN A 1 121 ? -7.838 -6.472 13.186 1.00 98.25 121 ASN A CA 1
ATOM 950 C C . ASN A 1 121 ? -8.813 -5.709 12.296 1.00 98.25 121 ASN A C 1
ATOM 952 O O . ASN A 1 121 ? -9.751 -5.080 12.785 1.00 98.25 121 ASN A O 1
ATOM 956 N N . PHE A 1 122 ? -8.635 -5.812 10.983 1.00 98.44 122 PHE A N 1
ATOM 957 C CA . PHE A 1 122 ? -9.544 -5.211 10.021 1.00 98.44 122 PHE A CA 1
ATOM 958 C C . PHE A 1 122 ? -10.920 -5.880 10.077 1.00 98.44 122 PHE A C 1
ATOM 960 O O . PHE A 1 122 ? -11.049 -7.099 9.978 1.00 98.44 122 PHE A O 1
ATOM 967 N N . THR A 1 123 ? -11.981 -5.075 10.153 1.00 98.31 123 THR A N 1
ATOM 968 C CA . THR A 1 123 ? -13.365 -5.590 10.116 1.00 98.31 123 THR A CA 1
ATOM 969 C C . THR A 1 123 ? -13.843 -5.917 8.698 1.00 98.31 123 THR A C 1
ATOM 971 O O . THR A 1 123 ? -14.903 -6.512 8.513 1.00 98.31 123 THR A O 1
ATOM 974 N N . GLY A 1 124 ? -13.084 -5.503 7.678 1.00 98.25 124 GLY A N 1
ATOM 975 C CA . GLY A 1 124 ? -13.497 -5.524 6.273 1.00 98.25 124 GLY A CA 1
ATOM 976 C C . GLY A 1 124 ? -14.028 -4.179 5.770 1.00 98.25 124 GLY A C 1
ATOM 977 O O . GLY A 1 124 ? -14.139 -3.996 4.556 1.00 98.25 124 GLY A O 1
ATOM 978 N N . LYS A 1 125 ? -14.319 -3.229 6.666 1.00 98.56 125 LYS A N 1
ATOM 979 C CA . LYS A 1 125 ? -14.796 -1.887 6.323 1.00 98.56 125 LYS A CA 1
ATOM 980 C C . LYS A 1 125 ? -13.631 -0.906 6.167 1.00 98.56 125 LYS A C 1
ATOM 982 O O . LYS A 1 125 ? -12.693 -0.900 6.965 1.00 98.56 125 LYS A O 1
ATOM 987 N N . MET A 1 126 ? -13.683 -0.072 5.130 1.00 98.38 126 MET A N 1
ATOM 988 C CA . MET A 1 126 ? -12.645 0.925 4.870 1.00 98.38 126 MET A CA 1
ATOM 989 C C . MET A 1 126 ? -13.200 2.189 4.210 1.00 98.38 126 MET A C 1
ATOM 991 O O . MET A 1 126 ? -14.307 2.193 3.677 1.00 98.38 126 MET A O 1
ATOM 995 N N . TRP A 1 127 ? -12.401 3.253 4.194 1.00 98.25 127 TRP A N 1
ATOM 996 C CA . TRP A 1 127 ? -12.692 4.474 3.454 1.00 98.25 127 TRP A CA 1
ATOM 997 C C . TRP A 1 127 ? -11.503 4.876 2.593 1.00 98.25 127 TRP A C 1
ATOM 999 O O . TRP A 1 127 ? -10.351 4.809 3.028 1.00 98.25 127 TRP A O 1
ATOM 1009 N N . LEU A 1 128 ? -11.799 5.324 1.379 1.00 97.06 128 LEU A N 1
ATOM 1010 C CA . LEU A 1 128 ? -10.831 5.896 0.452 1.00 97.06 128 LEU A CA 1
ATOM 1011 C C . LEU A 1 128 ? -10.838 7.415 0.611 1.00 97.06 128 LEU A C 1
ATOM 1013 O O . LEU A 1 128 ? -11.905 8.034 0.549 1.00 97.06 128 LEU A O 1
ATOM 1017 N N . GLY A 1 129 ? -9.662 8.011 0.803 1.00 95.00 129 GLY A N 1
ATOM 1018 C CA . GLY A 1 129 ? -9.513 9.461 0.785 1.00 95.00 129 GLY A CA 1
ATOM 1019 C C . GLY A 1 129 ? -9.781 9.997 -0.621 1.00 95.00 129 GLY A C 1
ATOM 1020 O O . GLY A 1 129 ? -9.167 9.546 -1.587 1.00 95.00 129 GLY A O 1
ATOM 1021 N N . GLY A 1 130 ? -10.726 10.925 -0.730 1.00 84.19 130 GLY A N 1
ATOM 1022 C CA . GLY A 1 130 ? -11.099 11.621 -1.956 1.00 84.19 130 GLY A CA 1
ATOM 1023 C C . GLY A 1 130 ? -10.582 13.057 -1.997 1.00 84.19 130 GLY A C 1
ATOM 1024 O O . GLY A 1 130 ? -9.820 13.502 -1.134 1.00 84.19 130 GLY A O 1
ATOM 1025 N N . GLU A 1 131 ? -11.019 13.789 -3.017 1.00 81.00 131 GLU A N 1
ATOM 1026 C CA . GLU A 1 131 ? -10.745 15.220 -3.147 1.00 81.00 131 GLU A CA 1
ATOM 1027 C C . GLU A 1 131 ? -11.320 16.003 -1.956 1.00 81.00 131 GLU A C 1
ATOM 1029 O O . GLU A 1 131 ? -12.275 15.573 -1.304 1.00 81.00 131 GLU A O 1
ATOM 1034 N N . GLU A 1 132 ? -10.683 17.130 -1.631 1.00 81.75 132 GLU A N 1
ATOM 1035 C CA . GLU A 1 132 ? -11.120 18.062 -0.576 1.00 81.75 132 GLU A CA 1
ATOM 1036 C C . GLU A 1 132 ? -11.288 17.441 0.830 1.00 81.75 132 GLU A C 1
ATOM 1038 O O . GLU A 1 132 ? -11.939 18.008 1.704 1.00 81.75 132 GLU A O 1
ATOM 1043 N N . GLY A 1 133 ? -10.664 16.285 1.087 1.00 81.44 133 GLY A N 1
ATOM 1044 C CA . GLY A 1 133 ? -10.717 15.610 2.387 1.00 81.44 133 GLY A CA 1
ATOM 1045 C C . GLY A 1 133 ? -11.969 14.756 2.611 1.00 81.44 133 GLY A C 1
ATOM 1046 O O . GLY A 1 133 ? -12.189 14.289 3.733 1.00 81.44 133 GLY A O 1
ATOM 1047 N N . ALA A 1 134 ? -12.773 14.522 1.569 1.00 91.44 134 ALA A N 1
ATOM 1048 C CA . ALA A 1 134 ? -13.897 13.595 1.627 1.00 91.44 134 ALA A CA 1
ATOM 1049 C C . ALA A 1 134 ? -13.423 12.145 1.847 1.00 91.44 134 ALA A C 1
ATOM 1051 O O . ALA A 1 134 ? -12.360 11.742 1.374 1.00 91.44 134 ALA A O 1
ATOM 1052 N N . TRP A 1 135 ? -14.233 11.341 2.538 1.00 95.75 135 TRP A N 1
ATOM 1053 C CA . TRP A 1 135 ? -13.973 9.917 2.767 1.00 95.75 135 TRP A CA 1
ATOM 1054 C C . TRP A 1 135 ? -15.094 9.081 2.164 1.00 95.75 135 TRP A C 1
ATOM 1056 O O . TRP A 1 135 ? -16.242 9.175 2.592 1.00 95.75 135 TRP A O 1
ATOM 1066 N N . ASN A 1 136 ? -14.753 8.246 1.185 1.00 96.31 136 ASN A N 1
ATOM 1067 C CA . ASN A 1 136 ? -15.708 7.385 0.497 1.00 96.31 136 ASN A CA 1
ATOM 1068 C C . ASN A 1 136 ? -15.674 5.985 1.104 1.00 96.31 136 ASN A C 1
ATOM 1070 O O . ASN A 1 136 ? -14.659 5.293 1.009 1.00 96.31 136 ASN A O 1
ATOM 1074 N N . GLU A 1 137 ? -16.771 5.582 1.740 1.00 97.38 137 GLU A N 1
ATOM 1075 C CA . GLU A 1 137 ? -16.906 4.259 2.347 1.00 97.38 137 GLU A CA 1
ATOM 1076 C C . GLU A 1 137 ? -16.916 3.151 1.285 1.00 97.38 137 GLU A C 1
ATOM 1078 O O . GLU A 1 137 ? -17.555 3.266 0.241 1.00 97.38 137 GLU A O 1
ATOM 1083 N N . THR A 1 138 ? -16.205 2.062 1.562 1.00 97.81 138 THR A N 1
ATOM 1084 C CA . THR A 1 138 ? -16.200 0.838 0.760 1.00 97.81 138 THR A CA 1
ATOM 1085 C C . THR A 1 138 ? -15.829 -0.362 1.640 1.00 97.81 138 THR A C 1
ATOM 1087 O O . THR A 1 138 ? -15.696 -0.256 2.861 1.00 97.81 138 THR A O 1
ATOM 1090 N N . THR A 1 139 ? -15.654 -1.531 1.029 1.00 98.44 139 THR A N 1
ATOM 1091 C CA . THR A 1 139 ? -15.137 -2.724 1.705 1.00 98.44 139 THR A CA 1
ATOM 1092 C C . THR A 1 139 ? -13.763 -3.099 1.169 1.00 98.44 139 THR A C 1
ATOM 1094 O O . THR A 1 139 ? -13.461 -2.898 -0.010 1.00 98.44 139 THR A O 1
ATOM 1097 N N . ILE A 1 140 ? -12.951 -3.721 2.022 1.00 98.38 140 ILE A N 1
ATOM 1098 C CA . ILE A 1 140 ? -11.655 -4.302 1.656 1.00 98.38 140 ILE A CA 1
ATOM 1099 C C . ILE A 1 140 ? -11.819 -5.295 0.501 1.00 98.38 140 ILE A C 1
ATOM 1101 O O . ILE A 1 140 ? -11.016 -5.299 -0.427 1.00 98.38 140 ILE A O 1
ATOM 1105 N N . SER A 1 141 ? -12.882 -6.105 0.512 1.00 98.19 141 SER A N 1
ATOM 1106 C CA . SER A 1 141 ? -13.153 -7.068 -0.561 1.00 98.19 141 SER A CA 1
ATOM 1107 C C . SER A 1 141 ? -13.406 -6.378 -1.906 1.00 98.19 141 SER A C 1
ATOM 1109 O O . SER A 1 141 ? -12.781 -6.743 -2.903 1.00 98.19 141 SER A O 1
ATOM 1111 N N . ALA A 1 142 ? -14.258 -5.347 -1.935 1.00 97.94 142 ALA A N 1
ATOM 1112 C CA . ALA A 1 142 ? -14.541 -4.596 -3.157 1.00 97.94 142 ALA A CA 1
ATOM 1113 C C . ALA A 1 142 ? -13.290 -3.877 -3.687 1.00 97.94 142 ALA A C 1
ATOM 1115 O O . ALA A 1 142 ? -13.000 -3.933 -4.883 1.00 97.94 142 ALA A O 1
ATOM 1116 N N . TRP A 1 143 ? -12.513 -3.257 -2.797 1.00 97.38 143 TRP A N 1
ATOM 1117 C CA . TRP A 1 143 ? -11.256 -2.601 -3.154 1.00 97.38 143 TRP A CA 1
ATOM 1118 C C . TRP A 1 143 ? -10.207 -3.583 -3.688 1.00 97.38 143 TRP A C 1
ATOM 1120 O O . TRP A 1 143 ? -9.553 -3.321 -4.702 1.00 97.38 143 TRP A O 1
ATOM 1130 N N . ASN A 1 144 ? -10.065 -4.741 -3.043 1.00 97.75 144 ASN A N 1
ATOM 1131 C CA . ASN A 1 144 ? -9.139 -5.769 -3.494 1.00 97.75 144 ASN A CA 1
ATOM 1132 C C . ASN A 1 144 ? -9.545 -6.333 -4.851 1.00 97.75 144 ASN A C 1
ATOM 1134 O O . ASN A 1 144 ? -8.685 -6.495 -5.712 1.00 97.75 144 ASN A O 1
ATOM 1138 N N . LYS A 1 145 ? -10.844 -6.572 -5.070 1.00 96.69 145 LYS A N 1
ATOM 1139 C CA . LYS A 1 145 ? -11.362 -7.008 -6.369 1.00 96.69 145 LYS A CA 1
ATOM 1140 C C . LYS A 1 145 ? -11.033 -5.999 -7.468 1.00 96.69 145 LYS A C 1
ATOM 1142 O O . LYS A 1 145 ? -10.533 -6.394 -8.512 1.00 96.69 145 LYS A O 1
ATOM 1147 N N . LEU A 1 146 ? -11.225 -4.705 -7.211 1.00 94.81 146 LEU A N 1
ATOM 1148 C CA . LEU A 1 146 ? -10.880 -3.652 -8.169 1.00 94.81 146 LEU A CA 1
ATOM 1149 C C . LEU A 1 146 ? -9.390 -3.665 -8.538 1.00 94.81 146 LEU A C 1
ATOM 1151 O O . LEU A 1 146 ? -9.051 -3.474 -9.701 1.00 94.81 146 LEU A O 1
ATOM 1155 N N . ASN A 1 147 ? -8.498 -3.885 -7.569 1.00 94.25 147 ASN A N 1
ATOM 1156 C CA . ASN A 1 147 ? -7.059 -3.958 -7.838 1.00 94.25 147 ASN A CA 1
ATOM 1157 C C . ASN A 1 147 ? -6.650 -5.254 -8.541 1.00 94.25 147 ASN A C 1
ATOM 1159 O O . ASN A 1 147 ? -5.749 -5.214 -9.374 1.00 94.25 147 ASN A O 1
ATOM 1163 N N . PHE A 1 148 ? -7.316 -6.364 -8.229 1.00 90.88 148 PHE A N 1
ATOM 1164 C CA . PHE A 1 148 ? -7.088 -7.663 -8.852 1.00 90.88 148 PHE A CA 1
ATOM 1165 C C . PHE A 1 148 ? -7.559 -7.702 -10.312 1.00 90.88 148 PHE A C 1
ATOM 1167 O O . PHE A 1 148 ? -6.880 -8.261 -11.164 1.00 90.88 148 PHE A O 1
ATOM 1174 N N . ASP A 1 149 ? -8.690 -7.061 -10.615 1.00 92.12 149 ASP A N 1
ATOM 1175 C CA . ASP A 1 149 ? -9.283 -7.034 -11.958 1.00 92.12 149 ASP A CA 1
ATOM 1176 C C . ASP A 1 149 ? -8.598 -6.023 -12.905 1.00 92.12 149 ASP A C 1
ATOM 1178 O O . ASP A 1 149 ? -9.005 -5.874 -14.064 1.00 92.12 149 ASP A O 1
ATOM 1182 N N . LYS A 1 150 ? -7.573 -5.292 -12.440 1.00 89.06 150 LYS A N 1
ATOM 1183 C CA . LYS A 1 150 ? -6.801 -4.387 -13.301 1.00 89.06 150 LYS A CA 1
ATOM 1184 C C . LYS A 1 150 ? -6.157 -5.173 -14.438 1.00 89.06 150 LYS A C 1
ATOM 1186 O O . LYS A 1 150 ? -5.618 -6.260 -14.250 1.00 89.06 150 LYS A O 1
ATOM 1191 N N . LYS A 1 151 ? -6.180 -4.581 -15.633 1.00 85.75 151 LYS A N 1
ATOM 1192 C CA . LYS A 1 151 ? -5.542 -5.185 -16.802 1.00 85.75 151 LYS A CA 1
ATOM 1193 C C . LYS A 1 151 ? -4.025 -5.294 -16.573 1.00 85.75 151 LYS A C 1
ATOM 1195 O O . LYS A 1 151 ? -3.423 -4.330 -16.078 1.00 85.75 151 LYS A O 1
ATOM 1200 N N . PRO A 1 152 ? -3.407 -6.428 -16.945 1.00 79.88 152 PRO A N 1
ATOM 1201 C CA . PRO A 1 152 ? -1.955 -6.540 -16.953 1.00 79.88 152 PRO A CA 1
ATOM 1202 C C . PRO A 1 152 ? -1.347 -5.550 -17.955 1.00 79.88 152 PRO A C 1
ATOM 1204 O O . PRO A 1 152 ? -2.057 -4.975 -18.785 1.00 79.88 152 PRO A O 1
ATOM 1207 N N . ALA A 1 153 ? -0.031 -5.355 -17.857 1.00 74.00 153 ALA A N 1
ATOM 1208 C CA . ALA A 1 153 ? 0.727 -4.611 -18.857 1.00 74.00 153 ALA A CA 1
ATOM 1209 C C . ALA A 1 153 ? 0.455 -5.199 -20.255 1.00 74.00 153 ALA A C 1
ATOM 1211 O O . ALA A 1 153 ? 0.414 -6.428 -20.379 1.00 74.00 153 ALA A O 1
ATOM 1212 N N . PRO A 1 154 ? 0.230 -4.376 -21.291 1.00 70.06 154 PRO A N 1
ATOM 1213 C CA . PRO A 1 154 ? 0.142 -4.893 -22.645 1.00 70.06 154 PRO A CA 1
ATOM 1214 C C . PRO A 1 154 ? 1.529 -5.387 -23.084 1.00 70.06 154 PRO A C 1
ATOM 1216 O O . PRO A 1 154 ? 2.551 -4.776 -22.778 1.00 70.06 154 PRO A O 1
ATOM 1219 N N . ASP A 1 155 ? 1.576 -6.517 -23.792 1.00 64.62 155 ASP A N 1
ATOM 1220 C CA . ASP A 1 155 ? 2.837 -7.008 -24.360 1.00 64.62 155 ASP A CA 1
ATOM 1221 C C . ASP A 1 155 ? 3.262 -6.155 -25.577 1.00 64.62 155 ASP A C 1
ATOM 1223 O O . ASP A 1 155 ? 4.455 -5.903 -25.767 1.00 64.62 155 ASP A O 1
ATOM 1227 N N . LEU A 1 156 ? 2.281 -5.696 -26.372 1.00 59.78 156 LEU A N 1
ATOM 1228 C CA . LEU A 1 156 ? 2.383 -4.834 -27.562 1.00 59.78 156 LEU A CA 1
ATOM 1229 C C . LEU A 1 156 ? 1.053 -4.071 -27.768 1.00 59.78 156 LEU A C 1
ATOM 1231 O O . LEU A 1 156 ? -0.006 -4.559 -27.354 1.00 59.78 156 LEU A O 1
ATOM 1235 N N . GLU A 1 157 ? 1.069 -2.916 -28.451 1.00 56.66 157 GLU A N 1
ATOM 1236 C CA . GLU A 1 157 ? -0.177 -2.280 -28.903 1.00 56.66 157 GLU A CA 1
ATOM 1237 C C . GLU A 1 157 ? -0.965 -3.240 -29.813 1.00 56.66 157 GLU A C 1
ATOM 1239 O O . GLU A 1 157 ? -0.399 -3.990 -30.615 1.00 56.66 157 GLU A O 1
ATOM 1244 N N . ARG A 1 158 ? -2.300 -3.223 -29.695 1.00 47.53 158 ARG A N 1
ATOM 1245 C CA . ARG A 1 158 ? -3.218 -3.971 -30.569 1.00 47.53 158 ARG A CA 1
ATOM 1246 C C . ARG A 1 158 ? -3.038 -3.468 -32.012 1.00 47.53 158 ARG A C 1
ATOM 1248 O O . ARG A 1 158 ? -3.689 -2.509 -32.410 1.00 47.53 158 ARG A O 1
ATOM 1255 N N . GLY A 1 159 ? -2.147 -4.100 -32.771 1.00 53.38 159 GLY A N 1
ATOM 1256 C CA . GLY A 1 159 ? -1.862 -3.736 -34.162 1.00 53.38 159 GLY A CA 1
ATOM 1257 C C . GLY A 1 159 ? -0.486 -4.157 -34.682 1.00 53.38 159 GLY A C 1
ATOM 1258 O O . GLY A 1 159 ? -0.336 -4.321 -35.886 1.00 53.38 159 GLY A O 1
ATOM 1259 N N . GLU A 1 160 ? 0.501 -4.419 -33.822 1.00 51.38 160 GLU A N 1
ATOM 1260 C CA . GLU A 1 160 ? 1.860 -4.800 -34.262 1.00 51.38 160 GLU A CA 1
ATOM 1261 C C . GLU A 1 160 ? 2.092 -6.322 -34.248 1.00 51.38 160 GLU A C 1
ATOM 1263 O O . GLU A 1 160 ? 3.098 -6.824 -33.752 1.00 51.38 160 GLU A O 1
ATOM 1268 N N . GLY A 1 161 ? 1.126 -7.075 -34.780 1.00 51.28 161 GLY A N 1
ATOM 1269 C CA . GLY A 1 161 ? 1.209 -8.536 -34.910 1.00 51.28 161 GLY A CA 1
ATOM 1270 C C . GLY A 1 161 ? 0.541 -9.119 -36.157 1.00 51.28 161 GLY A C 1
ATOM 1271 O O . GLY A 1 161 ? 0.699 -10.305 -36.419 1.00 51.28 161 GLY A O 1
ATOM 1272 N N . GLU A 1 162 ? -0.157 -8.303 -36.949 1.00 42.16 162 GLU A N 1
ATOM 1273 C CA . GLU A 1 162 ? -0.739 -8.707 -38.233 1.00 42.16 162 GLU A CA 1
ATOM 1274 C C . GLU A 1 162 ? -0.128 -7.855 -39.350 1.00 42.16 162 GLU A C 1
ATOM 1276 O O . GLU A 1 162 ? -0.777 -7.033 -39.989 1.00 42.16 162 GLU A O 1
ATOM 1281 N N . GLY A 1 163 ? 1.179 -8.021 -39.541 1.00 38.41 163 GLY A N 1
ATOM 1282 C CA . GLY A 1 163 ? 1.830 -7.724 -40.808 1.00 38.41 163 GLY A CA 1
ATOM 1283 C C . GLY A 1 163 ? 1.965 -9.026 -41.583 1.00 38.41 163 GLY A C 1
ATOM 1284 O O . GLY A 1 163 ? 2.887 -9.796 -41.331 1.00 38.41 163 GLY A O 1
ATOM 1285 N N . GLU A 1 164 ? 1.026 -9.280 -42.492 1.00 41.28 164 GLU A N 1
ATOM 1286 C CA . GLU A 1 164 ? 1.189 -10.261 -43.563 1.00 41.28 164 GLU A CA 1
ATOM 1287 C C . GLU A 1 164 ? 2.369 -9.855 -44.468 1.00 41.28 164 GLU A C 1
ATOM 1289 O O . GLU A 1 164 ? 2.334 -8.782 -45.081 1.00 41.28 164 GLU A O 1
ATOM 1294 N N . ASN A 1 165 ? 3.391 -10.721 -44.531 1.00 38.41 165 ASN A N 1
ATOM 1295 C CA . ASN A 1 165 ? 4.150 -11.211 -45.706 1.00 38.41 165 ASN A CA 1
ATOM 1296 C C . ASN A 1 165 ? 5.603 -11.556 -45.359 1.00 38.41 165 ASN A C 1
ATOM 1298 O O . ASN A 1 165 ? 6.392 -10.630 -45.067 1.00 38.41 165 ASN A O 1
#

Secondary structure (DSSP, 8-state):
---------PPPEEEEEEETTEEEEEEEE--TTSTTPPPEEEEEEEEEEEEETTEEEEEEEEEE-S-S-EEEEEE-TT--EEEEEEEPPPPTTTHHHHHH-SS--EEEEEEEEEEE-TTS-EEEEEEEE-GGG-EEEEEHHHHHHHHHTSPPPPSS-TTTT----

Mean predicted aligned error: 8.15 Å

Sequence (165 aa):
MEGKRNSAFAKPSGKESFKNNNLIQQVVGSDPLVSVAPDIDWKIELKFTVVTPTLLEVAGNVKGKAFPAYESFIQDEAGMKVFLHTYSAPDRLQLGKELLNPSYDYRRSLSFRFELDAKGNFTGKMWLGGEEGAWNETTISAWNKLNFDKKPAPDLERGEGEGEN

Foldseek 3Di:
DDPDPPPQDDQWDWDFDADPQKTKIKTWDARPVDDPGFIWIKIWIWGWDCPDLFKIKIKTKIWTLLDDWDWDWDADPVGDIATQDTGAHEEPVCVVVSRPDPDTPDMDIFIKMFTADNVRHGPQWMWGQDPPRDTHIDGSVVRVVVRVPDDHHDHDPPPVPPDDD

Radius of gyration: 19.36 Å; Cα contacts (8 Å, |Δi|>4): 309; chains: 1; bounding box: 44×53×65 Å

pLDDT: mean 85.5, std 16.63, range [35.62, 98.56]

Solvent-accessible su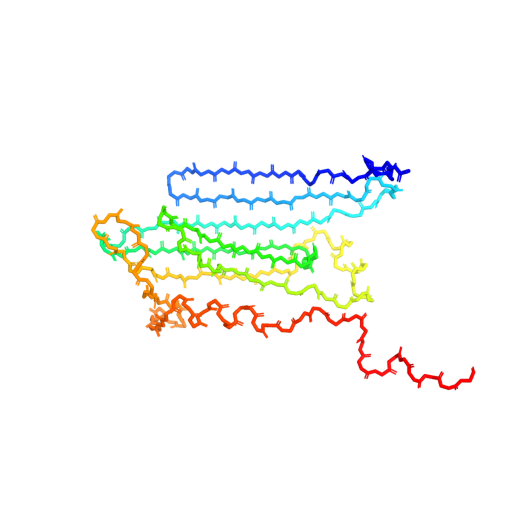rface area (backbone atoms only — not comparable to full-atom values): 9618 Å² total; per-residue (Å²): 136,84,76,77,76,75,85,73,70,64,76,67,44,69,50,77,48,78,56,95,53,29,40,37,42,34,46,33,40,47,55,77,88,42,89,88,45,56,53,37,35,42,37,39,40,39,38,57,42,76,79,47,93,44,32,40,33,43,34,36,38,42,37,20,30,57,33,68,61,44,76,44,65,52,65,42,91,86,65,59,67,37,69,73,47,75,47,61,25,67,40,66,91,48,46,68,60,40,40,69,43,93,58,66,81,36,74,45,80,45,44,38,34,38,35,32,39,101,86,66,31,72,70,48,45,28,27,41,60,48,76,100,76,41,70,48,79,51,37,40,66,62,54,39,48,58,65,67,69,50,74,72,50,53,80,63,72,97,70,84,81,77,78,92,128

Organism: NCBI:txid2029983